Protein AF-A0A962WUR1-F1 (afdb_monomer)

Radius of gyration: 20.34 Å; Cα contacts (8 Å, |Δi|>4): 197; chains: 1; bounding box: 83×31×42 Å

Secondary structure (DSSP, 8-state):
---PPPPPPP---------HHHHHHHHHHHHHHHHHHTT-GGGEEE-TTSTTSEEE-SPPPTTHHHHS-HHHHHHHHHHHHHHHHHTTTTTS-HHHHGGGS-TT-HHHHHHHHT-HHHHHHHTT---GGGHIIIIITTS-HHHHHHHHHHHHHHHHHHHHHHHTT--SSS--

Solvent-accessible surface area (backbone atoms only — not comparable to full-atom values): 10027 Å² total; per-residue (Å²): 140,86,85,78,82,84,73,81,79,78,76,76,75,76,71,79,79,74,47,69,68,58,43,18,55,48,28,27,56,29,51,44,52,46,25,48,79,58,79,37,43,92,31,51,45,80,29,88,81,29,62,45,16,28,42,70,37,45,71,70,67,68,70,47,68,82,73,40,55,73,65,59,46,49,32,44,30,50,51,51,51,52,52,36,58,64,32,34,66,91,73,53,60,61,86,68,49,53,86,72,30,51,88,88,22,66,45,43,52,21,62,78,70,70,35,62,63,59,49,51,76,55,40,70,76,70,63,75,86,45,43,55,70,53,34,68,74,60,50,51,71,70,49,44,50,34,51,54,50,32,56,52,35,48,57,49,48,53,51,53,24,61,80,65,72,50,69,48,63,47,81,127

pLDDT: mean 89.63, std 15.08, range [40.53, 98.75]

Nearest PDB structures (foldseek):
  5mzv-assembly1_B  TM=2.271E-01  e=1.492E+00  Homo sapiens

Foldseek 3Di:
DDDDDDDDDDDDPDPPPQDLQNLLVLLLVLLCVLCVVLVNNVQWDADHQAASGIAGQAFPDLCVVVVDDPLSLLQSLVSVVLRCVLRVVQPADLVLCLVVHDPPGQSNVCNVVVNCVSVCVRGPDDDPVCCCVRHVVPPDPSSNVSSVSSVVSSVSSVVVCVVVVHDRRDDD

Mean predicted aligned error: 6.95 Å

Sequence (172 aa):
DAVTPDGPPAGIGVSNSTDLKSLRARAWTLAARLAQRNGLSDLVVPLSGQGLGFILRDVPDPALADQLDEESLSQLSLIWWQLAACSELTLAPLVSITPHLPTESVLRQALEQQDLATIFDSVWTLDPGQTGHRLWRRLGDRDWMDLLNLMDSYRRIHRLAEERQLDLWATP

Structure (mmCIF, N/CA/C/O backbone):
data_AF-A0A962WUR1-F1
#
_entry.id   AF-A0A962WUR1-F1
#
loop_
_atom_site.group_PDB
_atom_site.id
_atom_site.type_symbol
_atom_site.label_atom_id
_atom_site.label_alt_id
_atom_site.label_comp_i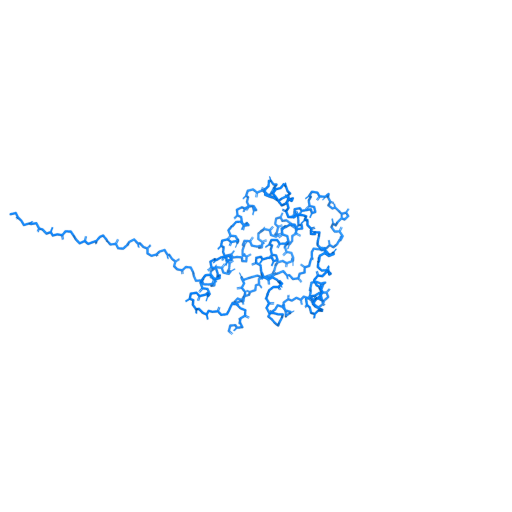d
_atom_site.label_asym_id
_atom_site.label_entity_id
_atom_site.label_seq_id
_atom_site.pdbx_PDB_ins_code
_atom_site.Cartn_x
_atom_site.Cartn_y
_atom_site.Cartn_z
_atom_site.occupancy
_atom_site.B_iso_or_equiv
_atom_site.auth_seq_id
_atom_site.auth_comp_id
_atom_site.auth_asym_id
_atom_site.auth_atom_id
_atom_site.pdbx_PDB_model_num
ATOM 1 N N . ASP A 1 1 ? 66.534 -4.191 -19.034 1.00 44.19 1 ASP A N 1
ATOM 2 C CA . ASP A 1 1 ? 65.362 -3.651 -18.322 1.00 44.19 1 ASP A CA 1
ATOM 3 C C . ASP A 1 1 ? 64.231 -3.377 -19.291 1.00 44.19 1 ASP A C 1
ATOM 5 O O . ASP A 1 1 ? 64.272 -2.405 -20.033 1.00 44.19 1 ASP A O 1
ATOM 9 N N . ALA A 1 2 ? 63.284 -4.312 -19.365 1.00 40.59 2 ALA A N 1
ATOM 10 C CA . ALA A 1 2 ? 62.094 -4.216 -20.201 1.00 40.59 2 ALA A CA 1
ATOM 11 C C . ALA A 1 2 ? 60.915 -3.785 -19.319 1.00 40.59 2 ALA A C 1
ATOM 13 O O . ALA A 1 2 ? 60.638 -4.435 -18.314 1.00 40.59 2 ALA A O 1
ATOM 14 N N . VAL A 1 3 ? 60.248 -2.691 -19.683 1.00 44.88 3 VAL A N 1
ATOM 15 C CA . VAL A 1 3 ? 59.030 -2.205 -19.023 1.00 44.88 3 VAL A CA 1
ATOM 16 C C . VAL A 1 3 ? 57.836 -2.627 -19.876 1.00 44.88 3 VAL A C 1
ATOM 18 O O . VAL A 1 3 ? 57.622 -2.1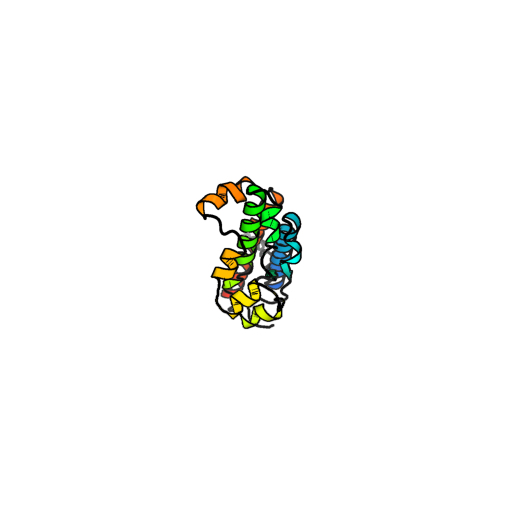00 -20.965 1.00 44.88 3 VAL A O 1
ATOM 21 N N . THR A 1 4 ? 57.083 -3.612 -19.398 1.00 48.78 4 THR A N 1
ATOM 22 C CA . THR A 1 4 ? 55.731 -3.942 -19.873 1.00 48.78 4 THR A CA 1
ATOM 23 C C . THR A 1 4 ? 54.734 -2.902 -19.351 1.00 48.78 4 THR A C 1
ATOM 25 O O . THR A 1 4 ? 54.838 -2.536 -18.181 1.00 48.78 4 THR A O 1
ATOM 28 N N . PRO A 1 5 ? 53.755 -2.436 -20.149 1.00 52.75 5 PRO A N 1
ATOM 29 C CA . PRO A 1 5 ? 52.678 -1.614 -19.625 1.00 52.75 5 PRO A CA 1
ATOM 30 C C . PRO A 1 5 ? 51.621 -2.507 -18.964 1.00 52.75 5 PRO A C 1
ATOM 32 O O . PRO A 1 5 ? 51.154 -3.478 -19.564 1.00 52.75 5 PRO A O 1
ATOM 35 N N . ASP A 1 6 ? 51.269 -2.162 -17.726 1.00 51.31 6 ASP A N 1
ATOM 36 C CA . ASP A 1 6 ? 50.155 -2.736 -16.973 1.00 51.31 6 ASP A CA 1
ATOM 37 C C . ASP A 1 6 ? 48.856 -2.668 -17.789 1.00 51.31 6 ASP A C 1
ATOM 39 O O . ASP A 1 6 ? 48.444 -1.606 -18.266 1.00 51.31 6 ASP A O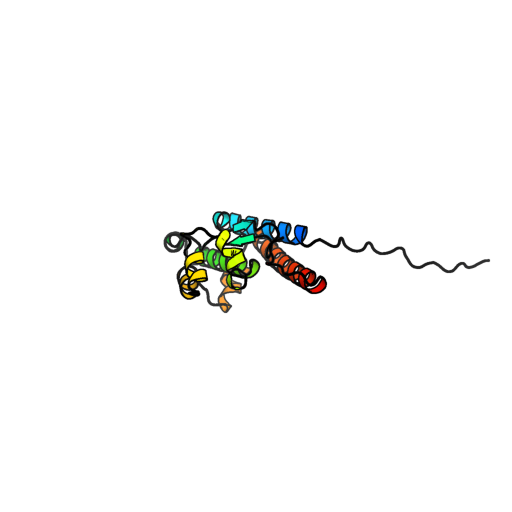 1
ATOM 43 N N . GLY A 1 7 ? 48.210 -3.823 -17.953 1.00 47.03 7 GLY A N 1
ATOM 44 C CA . GLY A 1 7 ? 46.858 -3.917 -18.495 1.00 47.03 7 GLY A CA 1
ATOM 45 C C . GLY A 1 7 ? 45.828 -3.305 -17.535 1.00 47.03 7 GLY A C 1
ATOM 46 O O . GLY A 1 7 ? 46.089 -3.184 -16.336 1.00 47.03 7 GLY A O 1
ATOM 47 N N . PRO A 1 8 ? 44.641 -2.916 -18.031 1.00 47.59 8 PRO A N 1
ATOM 48 C CA . PRO A 1 8 ? 43.615 -2.323 -17.185 1.00 47.59 8 PRO A CA 1
ATOM 49 C C . PRO A 1 8 ? 43.134 -3.341 -16.136 1.00 47.59 8 PRO A C 1
ATOM 51 O O . PRO A 1 8 ? 43.079 -4.541 -16.427 1.00 47.59 8 PRO A O 1
ATOM 54 N N . PRO A 1 9 ? 42.773 -2.889 -14.921 1.00 45.81 9 PRO A N 1
ATOM 55 C CA . PRO A 1 9 ? 42.341 -3.784 -13.861 1.00 45.81 9 PRO A CA 1
ATOM 56 C C . PRO A 1 9 ? 41.078 -4.539 -14.280 1.00 45.81 9 PRO A C 1
ATOM 58 O O . PRO A 1 9 ? 40.141 -3.969 -14.844 1.00 45.81 9 PRO A O 1
ATOM 61 N N . ALA A 1 10 ? 41.088 -5.841 -13.991 1.00 46.81 10 ALA A N 1
ATOM 62 C CA . ALA A 1 10 ? 39.974 -6.751 -14.191 1.00 46.81 10 ALA A CA 1
ATOM 63 C C . ALA A 1 10 ? 38.679 -6.151 -13.627 1.00 46.81 10 ALA A C 1
ATOM 65 O O . ALA A 1 10 ? 38.655 -5.624 -12.513 1.00 46.81 10 ALA A O 1
ATOM 66 N N . GLY A 1 11 ? 37.624 -6.230 -14.441 1.00 40.53 11 GLY A N 1
ATOM 67 C CA . GLY A 1 11 ? 36.316 -5.648 -14.189 1.00 40.53 11 GLY A CA 1
ATOM 68 C C . GLY A 1 11 ? 35.849 -5.832 -12.751 1.00 40.53 11 GLY A C 1
ATOM 69 O O . GLY A 1 11 ? 35.708 -6.947 -12.251 1.00 40.53 11 GLY A O 1
ATOM 70 N N . ILE A 1 12 ? 35.570 -4.698 -12.115 1.00 45.62 12 ILE A N 1
ATOM 71 C CA . ILE A 1 12 ? 34.720 -4.610 -10.936 1.00 45.62 12 ILE A CA 1
ATOM 72 C C . ILE A 1 12 ? 33.431 -5.348 -11.298 1.00 45.62 12 ILE A C 1
ATOM 74 O O . ILE A 1 12 ? 32.768 -4.984 -12.271 1.00 45.62 12 ILE A O 1
ATOM 78 N N . GLY A 1 13 ? 33.139 -6.424 -10.565 1.00 40.66 13 GLY A N 1
ATOM 79 C CA . GLY A 1 13 ? 31.988 -7.282 -10.802 1.00 40.66 13 GLY A CA 1
ATOM 80 C C . GLY A 1 13 ? 30.736 -6.444 -11.021 1.00 40.66 13 GLY A C 1
ATOM 81 O O . GLY A 1 13 ? 30.328 -5.686 -10.140 1.00 40.66 13 GLY A O 1
ATOM 82 N N . VAL A 1 14 ? 30.168 -6.569 -12.221 1.00 46.00 14 VAL A N 1
ATOM 83 C CA . VAL A 1 14 ? 28.868 -6.010 -12.578 1.00 46.00 14 VAL A CA 1
ATOM 84 C C . VAL A 1 14 ? 27.899 -6.463 -11.494 1.00 46.00 14 VAL A C 1
ATOM 86 O O . VAL A 1 14 ? 27.682 -7.660 -11.305 1.00 46.00 14 VAL A O 1
ATOM 89 N N . SER A 1 15 ? 27.400 -5.503 -10.721 1.00 45.84 15 SER A N 1
ATOM 90 C CA . SER A 1 15 ? 26.4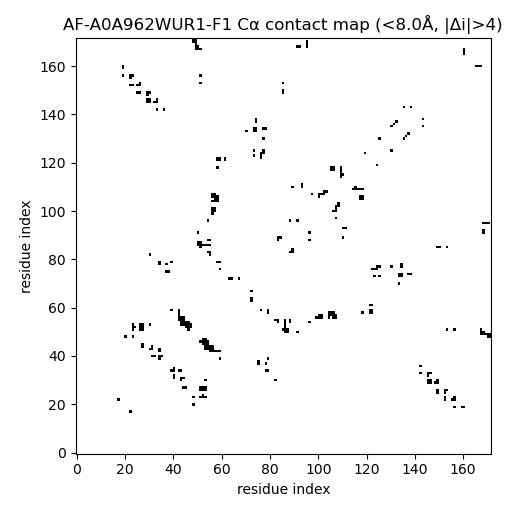24 -5.735 -9.668 1.00 45.84 15 SER A CA 1
ATOM 91 C C . SER A 1 15 ? 25.282 -6.571 -10.238 1.00 45.84 15 SER A C 1
ATOM 93 O O . SER A 1 15 ? 24.716 -6.213 -11.269 1.00 45.84 15 SER A O 1
ATOM 95 N N . ASN A 1 16 ? 24.993 -7.709 -9.595 1.00 45.94 16 ASN A N 1
ATOM 96 C CA . ASN A 1 16 ? 23.934 -8.645 -9.972 1.00 45.94 16 ASN A CA 1
ATOM 97 C C . ASN A 1 16 ? 22.725 -7.890 -10.536 1.00 45.94 16 ASN A C 1
ATOM 99 O O . ASN A 1 16 ? 22.024 -7.210 -9.778 1.00 45.94 16 ASN A O 1
ATOM 103 N N . SER A 1 17 ? 22.491 -7.992 -11.850 1.00 56.03 17 SER A N 1
ATOM 104 C CA . SER A 1 17 ? 21.313 -7.416 -12.491 1.00 56.03 17 SER A CA 1
ATOM 105 C C . SER A 1 17 ? 20.099 -8.129 -11.904 1.00 56.03 17 SER A C 1
ATOM 107 O O . SER A 1 17 ? 19.726 -9.214 -12.346 1.00 56.03 17 SER A O 1
ATOM 109 N N . THR A 1 18 ? 19.546 -7.581 -10.825 1.00 73.69 18 THR A N 1
ATOM 110 C CA . THR A 1 18 ? 18.405 -8.183 -10.144 1.00 73.69 18 THR A CA 1
ATOM 111 C C . THR A 1 18 ? 17.254 -8.152 -11.134 1.00 73.69 18 THR A C 1
ATOM 113 O O . THR A 1 18 ? 16.857 -7.079 -11.587 1.00 73.69 18 THR A O 1
ATOM 116 N N . ASP A 1 19 ? 16.776 -9.325 -11.536 1.00 89.69 19 ASP A N 1
ATOM 117 C CA . ASP A 1 19 ? 15.695 -9.415 -12.504 1.00 89.69 19 ASP A CA 1
ATOM 118 C C . ASP A 1 19 ? 14.369 -8.904 -11.913 1.00 89.69 19 ASP A C 1
ATOM 120 O O . ASP A 1 19 ? 14.184 -8.776 -10.697 1.00 89.69 19 ASP A O 1
ATOM 124 N N . LEU A 1 20 ? 13.425 -8.594 -12.801 1.00 93.94 20 LEU A N 1
ATOM 125 C CA . LEU A 1 20 ? 12.114 -8.068 -12.428 1.00 93.94 20 LEU A CA 1
ATOM 126 C C . LEU A 1 20 ? 11.359 -9.015 -11.479 1.00 93.94 20 LEU A C 1
ATOM 128 O O . LEU A 1 20 ? 10.671 -8.566 -10.564 1.00 93.94 20 LEU A O 1
ATOM 132 N N . LYS A 1 21 ? 11.525 -10.331 -11.655 1.00 93.62 21 LYS A N 1
ATOM 133 C CA . LYS A 1 21 ? 10.918 -11.359 -10.800 1.00 93.62 21 LYS A CA 1
ATOM 134 C C . LYS A 1 21 ? 11.411 -11.243 -9.355 1.00 93.62 21 LYS A C 1
ATOM 136 O O . LYS A 1 21 ? 10.606 -11.264 -8.428 1.00 93.62 21 LYS A O 1
ATOM 141 N N . SER A 1 22 ? 12.716 -11.085 -9.168 1.00 95.25 22 SER A N 1
ATOM 142 C CA . SER A 1 22 ? 13.361 -10.951 -7.862 1.00 95.25 22 SER A CA 1
ATOM 143 C C . SER A 1 22 ? 12.967 -9.646 -7.174 1.00 95.25 22 SER A C 1
ATOM 145 O O . SER A 1 22 ? 12.707 -9.642 -5.971 1.00 95.25 22 SER A O 1
ATOM 147 N N . LEU A 1 23 ? 12.856 -8.548 -7.931 1.00 96.44 23 LEU A N 1
ATOM 148 C CA . LEU A 1 23 ? 12.366 -7.273 -7.401 1.00 96.44 23 LEU A CA 1
ATOM 149 C C . LEU A 1 23 ? 10.908 -7.368 -6.927 1.00 96.44 23 LEU A C 1
ATOM 151 O O . LEU A 1 23 ? 10.608 -6.926 -5.820 1.00 96.44 23 LEU A O 1
ATOM 155 N N . ARG A 1 24 ? 10.025 -8.003 -7.707 1.00 97.19 24 ARG A N 1
ATOM 156 C CA . ARG A 1 24 ? 8.620 -8.242 -7.326 1.00 97.19 24 ARG A CA 1
ATOM 157 C C . ARG A 1 24 ? 8.496 -9.127 -6.085 1.00 97.19 24 ARG A C 1
ATOM 159 O O . ARG A 1 24 ? 7.763 -8.797 -5.159 1.00 97.19 24 ARG A O 1
ATOM 166 N N . ALA A 1 25 ? 9.264 -10.217 -6.018 1.00 96.88 25 ALA A N 1
ATOM 167 C CA . ALA A 1 25 ? 9.290 -11.093 -4.844 1.00 96.88 25 ALA A CA 1
ATOM 168 C C . ALA A 1 25 ? 9.787 -10.360 -3.583 1.00 96.88 25 ALA A C 1
ATOM 170 O O . ALA A 1 25 ? 9.253 -10.552 -2.486 1.00 96.88 25 ALA A O 1
ATOM 171 N N . ARG A 1 26 ? 10.791 -9.486 -3.735 1.00 97.50 26 ARG A N 1
ATOM 172 C CA . ARG A 1 26 ? 11.273 -8.614 -2.657 1.00 97.50 26 ARG A CA 1
ATOM 173 C C . ARG A 1 26 ? 10.191 -7.629 -2.210 1.00 97.50 26 ARG A C 1
ATOM 175 O O . ARG A 1 26 ? 9.964 -7.525 -1.008 1.00 97.50 26 ARG A O 1
ATOM 182 N N . ALA A 1 27 ? 9.524 -6.946 -3.142 1.00 98.25 27 ALA A N 1
ATOM 183 C CA . ALA A 1 27 ? 8.446 -6.004 -2.840 1.00 98.25 27 ALA A CA 1
ATOM 184 C C . ALA A 1 27 ? 7.300 -6.684 -2.075 1.00 98.25 27 ALA A C 1
ATOM 186 O O . ALA A 1 27 ? 6.935 -6.215 -1.000 1.00 98.25 27 ALA A O 1
ATOM 187 N N . TRP A 1 28 ? 6.842 -7.853 -2.538 1.00 98.06 28 TRP A N 1
ATOM 188 C CA . TRP A 1 28 ? 5.891 -8.699 -1.807 1.00 98.06 28 TRP A CA 1
ATOM 189 C C . TRP A 1 28 ? 6.353 -8.992 -0.374 1.00 98.06 28 TRP A C 1
ATOM 191 O O . TRP A 1 28 ? 5.617 -8.772 0.582 1.00 98.06 28 TRP A O 1
ATOM 201 N N . THR A 1 29 ? 7.596 -9.446 -0.205 1.00 98.38 29 THR A N 1
ATOM 202 C CA . THR A 1 29 ? 8.134 -9.834 1.110 1.00 98.38 29 THR A CA 1
ATOM 203 C C . THR A 1 29 ? 8.226 -8.646 2.074 1.00 98.38 29 THR A C 1
ATOM 205 O O . THR A 1 29 ? 8.060 -8.797 3.285 1.00 98.38 29 THR A O 1
ATOM 208 N N . LEU A 1 30 ? 8.531 -7.453 1.562 1.00 98.69 30 LEU A N 1
ATOM 209 C CA . LEU A 1 30 ? 8.555 -6.211 2.337 1.00 98.69 30 LEU A CA 1
ATOM 210 C C . LEU A 1 30 ? 7.140 -5.791 2.742 1.00 98.69 30 LEU A C 1
ATOM 212 O O . LEU A 1 30 ? 6.898 -5.563 3.925 1.00 98.69 30 LEU A O 1
ATOM 216 N N . ALA A 1 31 ? 6.213 -5.767 1.783 1.00 98.69 31 ALA A N 1
ATOM 217 C CA . ALA A 1 31 ? 4.817 -5.415 2.005 1.00 98.69 31 ALA A CA 1
ATOM 218 C C . ALA A 1 31 ? 4.136 -6.365 3.003 1.00 98.69 31 ALA A C 1
ATOM 220 O O . ALA A 1 31 ? 3.529 -5.902 3.963 1.00 98.69 31 ALA A O 1
ATOM 221 N N . ALA A 1 32 ? 4.311 -7.680 2.847 1.00 98.50 32 ALA A N 1
ATOM 222 C CA . ALA A 1 32 ? 3.732 -8.685 3.736 1.00 98.50 32 ALA A CA 1
ATOM 223 C C . ALA A 1 32 ? 4.250 -8.562 5.178 1.00 98.50 32 ALA A C 1
ATOM 225 O O . ALA A 1 32 ? 3.468 -8.645 6.122 1.00 98.50 32 ALA A O 1
ATOM 226 N N . ARG A 1 33 ? 5.556 -8.314 5.371 1.00 98.56 33 ARG A N 1
ATOM 227 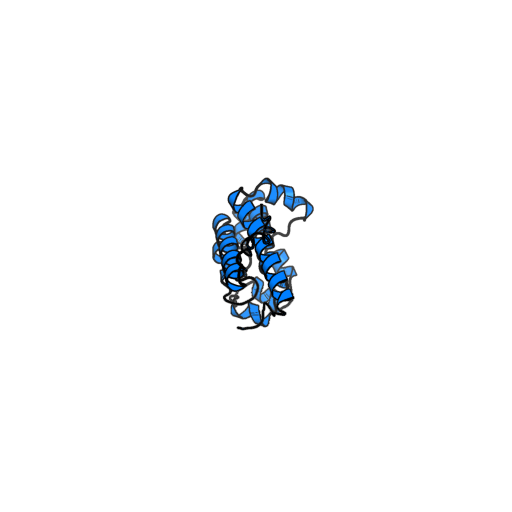C CA . ARG A 1 33 ? 6.132 -8.110 6.713 1.00 98.56 33 ARG A CA 1
ATOM 228 C C . ARG A 1 33 ? 5.650 -6.812 7.356 1.00 98.56 33 ARG A C 1
ATOM 230 O O . ARG A 1 33 ? 5.343 -6.820 8.547 1.00 98.56 33 ARG A O 1
ATOM 237 N N . LEU A 1 34 ? 5.579 -5.725 6.585 1.00 98.31 34 LEU A N 1
ATOM 238 C CA . LEU A 1 34 ? 5.058 -4.442 7.057 1.00 98.31 34 LEU A CA 1
ATOM 239 C C . LEU A 1 34 ? 3.585 -4.576 7.464 1.00 98.31 34 LEU A C 1
ATOM 241 O O . LEU A 1 34 ? 3.213 -4.187 8.567 1.00 98.31 34 LEU A O 1
ATOM 245 N N . ALA A 1 35 ? 2.772 -5.204 6.616 1.00 98.19 35 ALA A N 1
ATOM 246 C CA . ALA A 1 35 ? 1.363 -5.450 6.882 1.00 98.19 35 ALA A CA 1
ATOM 247 C C . ALA A 1 35 ? 1.159 -6.341 8.112 1.00 98.19 35 ALA A C 1
ATOM 249 O O . ALA A 1 35 ? 0.374 -5.998 8.990 1.00 98.19 35 ALA A O 1
ATOM 250 N N . GLN A 1 36 ? 1.921 -7.430 8.236 1.00 97.88 36 GLN A N 1
ATOM 251 C CA . GLN A 1 36 ? 1.828 -8.338 9.378 1.00 97.88 36 GLN A CA 1
ATOM 252 C C . GLN A 1 36 ? 2.092 -7.651 10.711 1.00 97.88 36 GLN A C 1
ATOM 254 O O . GLN A 1 36 ? 1.337 -7.840 11.662 1.00 97.88 36 GLN A O 1
ATOM 259 N N . ARG A 1 37 ? 3.145 -6.836 10.793 1.00 97.06 37 ARG A N 1
ATOM 260 C CA . ARG A 1 37 ? 3.494 -6.140 12.039 1.00 97.06 37 ARG A CA 1
ATOM 261 C C . ARG A 1 37 ? 2.511 -5.024 12.400 1.00 97.06 37 ARG A C 1
ATOM 263 O O . ARG A 1 37 ? 2.521 -4.581 13.541 1.00 97.06 37 ARG A O 1
ATOM 270 N N . ASN A 1 38 ? 1.654 -4.619 11.462 1.00 95.69 38 ASN A N 1
ATOM 271 C CA . ASN A 1 38 ? 0.691 -3.531 11.627 1.00 95.69 38 ASN A CA 1
ATOM 272 C C . ASN A 1 38 ? -0.774 -3.996 11.517 1.00 95.69 38 ASN A C 1
ATOM 274 O O . ASN A 1 38 ? -1.660 -3.171 11.331 1.00 95.69 38 ASN A O 1
ATOM 278 N N . GLY A 1 39 ? -1.041 -5.305 11.633 1.00 95.06 39 GLY A N 1
ATOM 279 C CA . GLY A 1 39 ? -2.408 -5.847 11.670 1.00 95.06 39 GLY A CA 1
ATOM 280 C C . GLY A 1 39 ? -3.142 -5.867 10.323 1.00 95.06 39 GLY A C 1
ATOM 281 O O . GLY A 1 39 ? -4.355 -6.014 10.294 1.00 95.06 39 GLY A O 1
ATOM 282 N N . LEU A 1 40 ? -2.421 -5.739 9.207 1.00 97.25 40 LEU A N 1
ATOM 283 C CA . LEU A 1 40 ? -2.968 -5.678 7.844 1.00 97.25 40 LEU A CA 1
ATOM 284 C C . LEU A 1 40 ? -2.644 -6.931 7.012 1.00 97.25 40 LEU A C 1
ATOM 286 O O . LEU A 1 40 ? -2.785 -6.906 5.790 1.00 97.25 40 LEU A O 1
ATOM 290 N N . SER A 1 41 ? -2.165 -8.013 7.641 1.00 96.12 41 SER A N 1
ATOM 291 C CA . SER A 1 41 ? -1.723 -9.242 6.955 1.00 96.12 41 SER A CA 1
ATOM 292 C C . SER A 1 41 ? -2.721 -9.751 5.926 1.00 96.12 41 SER A C 1
ATOM 294 O O . SER A 1 41 ? -2.328 -10.071 4.808 1.00 96.12 41 SER A O 1
ATOM 296 N N . ASP A 1 42 ? -3.997 -9.800 6.299 1.00 94.62 42 ASP A N 1
ATOM 297 C CA . ASP A 1 42 ? -5.034 -10.380 5.452 1.00 94.62 42 ASP A CA 1
ATOM 298 C C . ASP A 1 42 ? -5.319 -9.528 4.216 1.00 94.62 42 ASP A C 1
ATOM 300 O O . ASP A 1 42 ? -5.849 -10.047 3.237 1.00 94.62 42 ASP A O 1
ATOM 304 N N . LEU A 1 43 ? -4.930 -8.248 4.227 1.00 97.31 43 LEU A N 1
ATOM 305 C CA . LEU A 1 43 ? -5.170 -7.325 3.126 1.00 97.31 43 LEU A CA 1
ATOM 306 C C . LEU A 1 43 ? -4.121 -7.423 2.018 1.00 97.31 43 LEU A C 1
ATOM 308 O O . LEU A 1 43 ? -4.420 -7.075 0.882 1.00 97.31 43 LEU A O 1
ATOM 312 N N . VAL A 1 44 ? -2.905 -7.881 2.315 1.00 97.69 44 VAL A N 1
ATOM 313 C CA . VAL A 1 44 ? -1.797 -7.909 1.350 1.00 97.69 44 VAL A CA 1
ATOM 314 C C . VAL A 1 44 ? -1.671 -9.306 0.757 1.00 97.69 44 VAL A C 1
ATOM 316 O O . VAL A 1 44 ? -1.343 -10.259 1.459 1.00 97.69 44 VAL A O 1
ATOM 319 N N . VAL A 1 45 ? -1.890 -9.431 -0.555 1.00 96.19 45 VAL A N 1
ATOM 320 C CA . VAL A 1 45 ? -1.818 -10.716 -1.273 1.00 96.19 45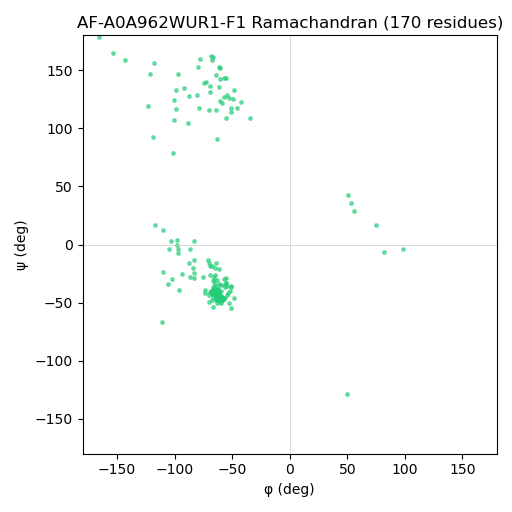 VAL A CA 1
ATOM 321 C C . VAL A 1 45 ? -0.771 -10.683 -2.392 1.00 96.19 45 VAL A C 1
ATOM 323 O O . VAL A 1 45 ? -0.529 -9.623 -2.982 1.00 96.19 45 VAL A O 1
ATOM 326 N N . PRO A 1 46 ? -0.096 -11.813 -2.679 1.00 96.38 46 PRO A N 1
ATOM 327 C CA . PRO A 1 46 ? 0.939 -11.846 -3.699 1.00 96.38 46 PRO A CA 1
ATOM 328 C C . PRO A 1 46 ? 0.305 -11.766 -5.085 1.00 96.38 46 PRO A C 1
ATOM 330 O O . PRO A 1 46 ? -0.683 -12.442 -5.363 1.00 96.38 46 PRO A O 1
ATOM 333 N N . LEU A 1 47 ? 0.926 -11.003 -5.981 1.00 93.44 47 LEU A N 1
ATOM 334 C CA . LEU A 1 47 ? 0.493 -10.864 -7.366 1.00 93.44 47 LEU A CA 1
ATOM 335 C C . LEU A 1 47 ? 1.606 -11.358 -8.293 1.00 93.44 47 LEU A C 1
ATOM 337 O O . LEU A 1 47 ? 2.555 -10.648 -8.625 1.00 93.44 47 LEU A O 1
ATOM 341 N N . SER A 1 48 ? 1.533 -12.636 -8.660 1.00 83.19 48 SER A N 1
ATOM 342 C CA . SER A 1 48 ? 2.619 -13.299 -9.386 1.00 83.19 48 SER A CA 1
ATOM 343 C C . SER A 1 48 ? 2.730 -12.786 -10.820 1.00 83.19 48 SER A C 1
ATOM 345 O O . SER A 1 48 ? 1.844 -13.000 -11.637 1.00 83.19 48 SER A O 1
ATOM 347 N N . GLY A 1 49 ? 3.857 -12.148 -11.140 1.00 84.75 49 GLY A N 1
ATOM 348 C CA . GLY A 1 49 ? 4.199 -11.750 -12.510 1.00 84.75 49 GLY A CA 1
ATOM 349 C C . GLY A 1 49 ? 3.564 -10.449 -13.006 1.00 84.75 49 GLY A C 1
ATOM 350 O O . GLY A 1 49 ? 3.980 -9.977 -14.060 1.00 84.75 49 GLY A O 1
ATOM 351 N N . GLN A 1 50 ? 2.660 -9.835 -12.240 1.00 91.88 50 GLN A N 1
ATOM 352 C CA . GLN A 1 50 ? 1.995 -8.574 -12.589 1.00 91.88 50 GLN A CA 1
ATOM 353 C C . GLN A 1 50 ? 2.316 -7.462 -11.586 1.00 91.88 50 GLN A C 1
ATOM 355 O O . GLN A 1 50 ? 2.693 -7.715 -10.435 1.00 91.88 50 GLN A O 1
ATOM 360 N N . GLY A 1 51 ? 2.188 -6.223 -12.055 1.00 94.81 51 GLY A N 1
ATOM 361 C CA . GLY A 1 51 ? 2.420 -5.007 -11.294 1.00 94.81 51 GLY A CA 1
ATOM 362 C C . GLY A 1 51 ? 3.756 -5.038 -10.561 1.00 94.81 51 GLY A C 1
ATOM 363 O O . GLY A 1 51 ? 4.810 -5.357 -11.133 1.00 94.81 51 GLY A O 1
ATOM 364 N N . LEU A 1 52 ? 3.679 -4.754 -9.263 1.00 96.62 52 LEU A N 1
ATOM 365 C CA . LEU A 1 52 ? 4.813 -4.639 -8.351 1.00 96.62 52 LEU A CA 1
ATOM 366 C C . LEU A 1 52 ? 5.051 -5.924 -7.537 1.00 96.62 52 LEU A C 1
ATOM 368 O O . LEU A 1 52 ? 5.964 -5.973 -6.716 1.00 96.62 52 LEU A O 1
ATOM 372 N N . GLY A 1 53 ? 4.284 -6.990 -7.795 1.00 96.38 53 GLY A N 1
ATOM 373 C CA . GLY A 1 53 ? 4.412 -8.287 -7.120 1.00 96.38 53 GLY A CA 1
ATOM 374 C C . GLY A 1 53 ? 3.427 -8.526 -5.974 1.00 96.38 53 GLY A C 1
ATOM 375 O O . GLY A 1 53 ? 3.413 -9.621 -5.412 1.00 96.38 53 GLY A O 1
ATOM 376 N N . PHE A 1 54 ? 2.604 -7.537 -5.625 1.00 97.94 54 PHE A N 1
ATOM 377 C CA . PHE A 1 54 ? 1.550 -7.646 -4.616 1.00 97.94 54 PHE A CA 1
ATOM 378 C C . PHE A 1 54 ? 0.416 -6.656 -4.894 1.00 97.94 54 PHE A C 1
ATOM 380 O O . PHE A 1 54 ? 0.600 -5.709 -5.658 1.00 97.94 54 PHE A O 1
ATOM 387 N N . ILE A 1 55 ? -0.729 -6.869 -4.250 1.00 97.31 55 ILE A N 1
ATOM 388 C CA . ILE A 1 55 ? -1.875 -5.955 -4.270 1.00 97.31 55 ILE A CA 1
ATOM 389 C C . ILE A 1 55 ? -2.558 -5.943 -2.897 1.00 97.31 55 ILE A C 1
ATOM 391 O O . ILE A 1 55 ? -2.391 -6.878 -2.104 1.00 97.31 55 ILE A O 1
ATOM 395 N N . LEU A 1 56 ? -3.311 -4.880 -2.611 1.00 97.62 56 LEU A N 1
ATOM 396 C CA . LEU A 1 56 ? -4.251 -4.848 -1.493 1.00 97.62 56 LEU A CA 1
ATOM 397 C C . LEU A 1 56 ? -5.604 -5.395 -1.945 1.00 97.62 56 LEU A C 1
ATOM 399 O O . LEU A 1 56 ? -6.148 -4.936 -2.945 1.00 97.62 56 LEU A O 1
ATOM 403 N N . ARG A 1 57 ? -6.147 -6.368 -1.211 1.00 96.31 57 ARG A N 1
ATOM 404 C CA . ARG A 1 57 ? -7.432 -6.997 -1.543 1.00 96.31 57 ARG A CA 1
ATOM 405 C C . ARG A 1 57 ? -8.648 -6.230 -1.021 1.00 96.31 57 ARG A C 1
ATOM 407 O O . ARG A 1 57 ? -9.743 -6.505 -1.495 1.00 96.31 57 ARG A O 1
ATOM 414 N N . ASP A 1 58 ? -8.466 -5.360 -0.022 1.00 97.19 58 ASP A N 1
ATOM 415 C CA . ASP A 1 58 ? -9.528 -4.519 0.542 1.00 97.19 58 ASP A CA 1
ATOM 416 C C . ASP A 1 58 ? -8.990 -3.369 1.421 1.00 97.19 58 ASP A C 1
ATOM 418 O O . ASP A 1 58 ? -7.777 -3.236 1.634 1.00 97.19 58 ASP A O 1
ATOM 422 N N . VAL A 1 59 ? -9.909 -2.555 1.944 1.00 96.56 59 VAL A N 1
ATOM 423 C CA . VAL A 1 59 ? -9.683 -1.570 3.018 1.00 96.56 59 VAL A CA 1
ATOM 424 C C . VAL A 1 59 ? -9.616 -2.241 4.408 1.00 96.56 59 VAL A C 1
ATOM 426 O O . VAL A 1 59 ? -10.085 -3.371 4.556 1.00 96.56 59 VAL A O 1
ATOM 429 N N . PRO A 1 60 ? -9.023 -1.604 5.441 1.00 96.38 60 PRO A N 1
ATOM 430 C CA . PRO A 1 60 ? -9.083 -2.108 6.815 1.00 96.38 60 PRO A CA 1
ATOM 431 C C . PRO A 1 60 ? -10.520 -2.188 7.344 1.00 96.38 60 PRO A C 1
ATOM 433 O O . PRO A 1 60 ? -11.379 -1.419 6.920 1.00 96.38 60 PRO A O 1
ATOM 436 N N . ASP A 1 61 ? -10.764 -3.097 8.294 1.00 92.88 61 ASP A N 1
ATOM 437 C CA . ASP A 1 61 ? -12.078 -3.259 8.927 1.00 92.88 61 ASP A CA 1
ATOM 438 C C . ASP A 1 61 ? -12.519 -1.940 9.598 1.00 92.88 61 ASP A C 1
ATOM 440 O O . ASP A 1 61 ? -11.814 -1.456 10.493 1.00 92.88 61 ASP A O 1
ATOM 444 N N . PRO A 1 62 ? -13.675 -1.360 9.213 1.00 89.38 62 PRO A N 1
ATOM 445 C CA . PRO A 1 62 ? -14.193 -0.134 9.816 1.00 89.38 62 PRO A CA 1
ATOM 446 C C . PRO A 1 62 ? -14.350 -0.216 11.340 1.00 89.38 62 PRO A C 1
ATOM 448 O O . PRO A 1 62 ? -14.199 0.794 12.026 1.00 89.38 62 PRO A O 1
ATOM 451 N N . ALA A 1 63 ? -14.586 -1.412 11.894 1.00 90.94 63 ALA A N 1
ATOM 452 C CA . ALA A 1 63 ? -14.707 -1.614 13.336 1.00 90.94 63 ALA A CA 1
ATOM 453 C C . ALA A 1 63 ? -13.404 -1.316 14.105 1.00 90.94 63 ALA A C 1
ATOM 455 O O . ALA A 1 63 ? -13.441 -1.148 15.325 1.00 90.94 63 ALA A O 1
ATOM 456 N N . LEU A 1 64 ? -12.253 -1.229 13.424 1.00 90.62 64 LEU A N 1
ATOM 457 C CA . LEU A 1 64 ? -10.982 -0.833 14.039 1.00 90.62 64 LEU A CA 1
ATOM 458 C C . LEU A 1 64 ? -11.003 0.612 14.546 1.00 90.62 64 LEU A C 1
ATOM 460 O O . LEU A 1 64 ? -10.279 0.916 15.494 1.00 90.62 64 LEU A O 1
ATOM 464 N N . ALA A 1 65 ? -11.831 1.486 13.964 1.00 89.00 65 ALA A N 1
ATOM 465 C CA . ALA A 1 65 ? -11.940 2.879 14.392 1.00 89.00 65 ALA A CA 1
ATOM 466 C C . ALA A 1 65 ? -12.455 3.018 15.836 1.00 89.00 65 ALA A C 1
ATOM 468 O O . ALA A 1 65 ? -12.042 3.932 16.543 1.00 89.00 65 ALA A O 1
ATOM 469 N N . ASP A 1 66 ? -13.294 2.080 16.287 1.00 91.50 66 ASP A N 1
ATOM 470 C CA . ASP A 1 66 ? -13.833 2.054 17.652 1.00 91.50 66 ASP A CA 1
ATOM 471 C C . ASP A 1 66 ? -12.918 1.316 18.648 1.00 91.50 66 ASP A C 1
ATOM 473 O O . ASP A 1 66 ? -13.096 1.419 19.863 1.00 91.50 66 ASP A O 1
ATOM 477 N N . GLN A 1 67 ? -11.955 0.534 18.149 1.00 93.25 67 GLN A N 1
ATOM 478 C CA . GLN A 1 67 ? -11.102 -0.346 18.959 1.00 93.25 67 GLN A CA 1
ATOM 479 C C . GLN A 1 67 ? -9.705 0.224 19.201 1.00 93.25 67 GLN A C 1
ATOM 481 O O . GLN A 1 67 ? -9.072 -0.093 20.210 1.00 93.25 67 GLN A O 1
ATOM 486 N N . LEU A 1 68 ? -9.204 1.019 18.258 1.00 94.81 68 LEU A N 1
ATOM 487 C CA . LEU A 1 68 ? -7.877 1.611 18.311 1.00 94.81 68 LEU A CA 1
ATOM 488 C C . LEU A 1 68 ? -7.950 3.036 18.847 1.00 94.81 68 LEU A C 1
ATOM 490 O O . LEU A 1 68 ? -8.890 3.779 18.574 1.00 94.81 68 LEU A O 1
ATOM 494 N N . ASP A 1 69 ? -6.911 3.442 19.572 1.00 95.56 69 ASP A N 1
ATOM 495 C CA . ASP A 1 69 ? -6.713 4.862 19.819 1.00 95.56 69 ASP A CA 1
ATOM 496 C C . ASP A 1 69 ? -6.381 5.602 18.512 1.00 95.56 69 ASP A C 1
ATOM 498 O O . ASP A 1 69 ? -5.972 5.023 17.500 1.00 95.56 69 ASP A O 1
ATOM 502 N N . GLU A 1 70 ? -6.564 6.922 18.539 1.00 93.62 70 GLU A N 1
ATOM 503 C CA . GLU A 1 70 ? -6.348 7.792 17.380 1.00 93.62 70 GLU A CA 1
ATOM 504 C C . GLU A 1 70 ? -4.939 7.627 16.783 1.00 93.62 70 GLU A C 1
ATOM 506 O O . GLU A 1 70 ? -4.719 7.701 15.572 1.00 93.62 70 GLU A O 1
ATOM 511 N N . GLU A 1 71 ? -3.968 7.395 17.657 1.00 93.56 71 GLU A N 1
ATOM 512 C CA . GLU A 1 71 ? -2.567 7.233 17.322 1.00 93.56 71 GLU A CA 1
ATOM 513 C C . GLU A 1 71 ? -2.330 5.960 16.499 1.00 93.56 71 GLU A C 1
ATOM 515 O O . GLU A 1 71 ? -1.800 6.036 15.386 1.00 93.56 71 GLU A O 1
ATOM 520 N N 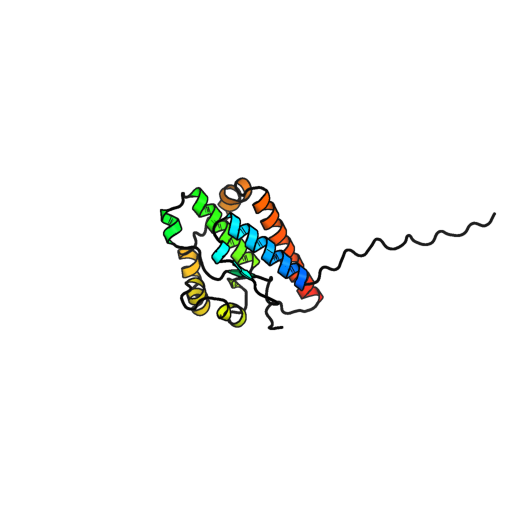. SER A 1 72 ? -2.789 4.816 16.999 1.00 94.31 72 SER A N 1
ATOM 521 C CA . SER A 1 72 ? -2.675 3.513 16.344 1.00 94.31 72 SER A CA 1
ATOM 522 C C . SER A 1 72 ? -3.476 3.474 15.046 1.00 94.31 72 SER A C 1
ATOM 524 O O . SER A 1 72 ? -2.963 3.016 14.022 1.00 94.31 72 SER A O 1
ATOM 526 N N . LEU A 1 73 ? -4.696 4.026 15.051 1.00 95.62 73 LEU A N 1
ATOM 527 C CA . LEU A 1 73 ? -5.536 4.124 13.858 1.00 95.62 73 LEU A CA 1
ATOM 528 C C . LEU A 1 73 ? -4.866 4.967 12.766 1.00 95.62 73 LEU A C 1
ATOM 530 O O . LEU A 1 73 ? -4.892 4.602 11.588 1.00 95.62 73 LEU A O 1
ATOM 534 N N . SER A 1 74 ? -4.219 6.074 13.144 1.00 95.38 74 SER A N 1
ATOM 535 C CA . SER A 1 74 ? -3.532 6.935 12.183 1.00 95.38 74 SER A CA 1
ATOM 536 C C . SER A 1 74 ? -2.294 6.286 11.564 1.00 95.38 74 SER A C 1
ATOM 538 O O . SER A 1 74 ? -2.087 6.405 10.355 1.00 95.38 74 SER A O 1
ATOM 540 N N . GLN A 1 75 ? -1.493 5.558 12.353 1.00 95.44 75 GLN A N 1
ATOM 541 C CA . GLN A 1 75 ? -0.355 4.805 11.825 1.00 95.44 75 GLN A CA 1
ATOM 542 C C . GLN A 1 75 ? -0.833 3.694 10.883 1.00 95.44 75 GLN A C 1
ATOM 544 O O . GLN A 1 75 ? -0.303 3.572 9.779 1.00 95.44 75 GLN A O 1
ATOM 549 N N . LEU A 1 76 ? -1.853 2.927 11.284 1.00 96.31 76 LEU A N 1
ATOM 550 C CA . LEU A 1 76 ? -2.442 1.864 10.468 1.00 96.31 76 LEU A CA 1
ATOM 551 C C . LEU A 1 76 ? -2.958 2.408 9.130 1.00 96.31 76 LEU A C 1
ATOM 553 O O . LEU A 1 76 ? -2.621 1.866 8.076 1.00 96.31 76 LEU A O 1
ATOM 557 N N . SER A 1 77 ? -3.700 3.517 9.162 1.00 96.88 77 SER A N 1
ATOM 558 C CA . SER A 1 77 ? -4.248 4.156 7.959 1.00 96.88 77 SER A CA 1
ATOM 559 C C . SER A 1 77 ? -3.141 4.653 7.029 1.00 96.88 77 SER A C 1
ATOM 561 O O . SER A 1 77 ? -3.177 4.400 5.826 1.00 96.88 77 SER A O 1
ATOM 563 N N . LEU A 1 78 ? -2.103 5.300 7.574 1.00 97.19 78 LEU A N 1
ATOM 564 C CA . LEU A 1 78 ? -0.959 5.754 6.779 1.00 97.19 78 LEU A CA 1
ATOM 565 C C . LEU A 1 78 ? -0.189 4.585 6.159 1.00 97.19 78 LEU A C 1
ATOM 567 O O . LEU A 1 78 ? 0.213 4.682 5.002 1.00 97.19 78 LEU A O 1
ATOM 571 N N . ILE A 1 79 ? -0.000 3.476 6.878 1.00 97.50 79 ILE A N 1
ATOM 572 C CA . ILE A 1 79 ? 0.658 2.281 6.330 1.00 97.50 79 ILE A CA 1
ATOM 573 C C . ILE A 1 79 ? -0.173 1.672 5.206 1.00 97.50 79 ILE A C 1
ATOM 575 O O . ILE A 1 79 ? 0.390 1.343 4.162 1.00 97.50 79 ILE A O 1
ATOM 579 N N . TRP A 1 80 ? -1.491 1.565 5.380 1.00 98.00 80 TRP A N 1
ATOM 580 C CA . TRP A 1 80 ? -2.375 1.095 4.318 1.00 98.00 80 TRP A CA 1
ATOM 581 C C . TRP A 1 80 ? -2.248 1.978 3.069 1.00 98.00 80 TRP A C 1
ATOM 583 O O . TRP A 1 80 ? -2.014 1.457 1.981 1.00 98.00 80 TRP A O 1
ATOM 593 N N . TRP A 1 81 ? -2.255 3.308 3.221 1.00 97.31 81 TRP A N 1
ATOM 594 C CA . TRP A 1 81 ? -2.050 4.237 2.102 1.00 97.31 81 TRP A CA 1
ATOM 595 C C . TRP A 1 81 ? -0.671 4.103 1.441 1.00 97.31 81 TRP A C 1
ATOM 597 O O . TRP A 1 81 ? -0.573 4.160 0.214 1.00 97.31 81 TRP A O 1
ATOM 607 N N . GLN A 1 82 ? 0.399 3.873 2.209 1.00 97.56 82 GLN A N 1
ATOM 608 C CA . GLN A 1 82 ? 1.724 3.605 1.635 1.00 97.56 82 GLN A CA 1
ATOM 609 C C . GLN A 1 82 ? 1.751 2.293 0.839 1.00 97.56 82 GLN A C 1
ATOM 611 O O . GLN A 1 82 ? 2.350 2.236 -0.236 1.00 97.56 82 GLN A O 1
ATOM 616 N N . LEU A 1 83 ? 1.087 1.244 1.331 1.00 98.44 83 LEU A N 1
ATOM 617 C CA . LEU A 1 83 ? 0.958 -0.034 0.628 1.00 98.44 83 LEU A CA 1
ATOM 618 C C . LEU A 1 83 ? 0.102 0.103 -0.642 1.00 98.44 83 LEU A C 1
ATOM 620 O O . LEU A 1 83 ? 0.465 -0.457 -1.678 1.00 98.44 83 LEU A O 1
ATOM 624 N N . ALA A 1 84 ? -0.983 0.880 -0.594 1.00 97.44 84 ALA A N 1
ATOM 625 C CA . ALA A 1 84 ? -1.837 1.176 -1.744 1.00 97.44 84 ALA A CA 1
ATOM 626 C C . ALA A 1 84 ? -1.060 1.919 -2.835 1.00 97.44 84 ALA A C 1
ATOM 628 O O . ALA A 1 84 ? -1.111 1.534 -4.002 1.00 97.44 84 ALA A O 1
ATOM 629 N N . ALA A 1 85 ? -0.262 2.918 -2.451 1.00 96.81 85 ALA A N 1
ATOM 630 C CA . ALA A 1 85 ? 0.620 3.625 -3.373 1.00 96.81 85 ALA A CA 1
ATOM 631 C C . ALA A 1 85 ? 1.688 2.692 -3.970 1.00 96.81 85 ALA A C 1
ATOM 633 O O . ALA A 1 85 ? 1.866 2.651 -5.184 1.00 96.81 85 ALA A O 1
ATOM 634 N N . CYS A 1 86 ? 2.364 1.888 -3.140 1.00 98.06 86 CYS A N 1
ATOM 635 C CA . CYS A 1 86 ? 3.425 0.980 -3.594 1.00 98.06 86 CYS A CA 1
ATOM 636 C C . CYS A 1 86 ? 2.922 -0.210 -4.428 1.00 98.06 86 CYS A C 1
ATOM 638 O O . CYS A 1 86 ? 3.737 -0.867 -5.075 1.00 98.06 86 CYS A O 1
ATOM 640 N N . SER A 1 87 ? 1.623 -0.512 -4.396 1.00 97.19 87 SER A N 1
ATOM 641 C CA . SER A 1 87 ? 0.984 -1.510 -5.267 1.00 97.19 87 SER A CA 1
ATOM 642 C C . SER A 1 87 ? 0.290 -0.891 -6.480 1.00 97.19 87 SER A C 1
ATOM 644 O O . SER A 1 87 ? -0.265 -1.632 -7.286 1.00 97.19 87 SER A O 1
ATOM 646 N N . GLU A 1 88 ? 0.334 0.441 -6.618 1.00 95.94 88 GLU A N 1
ATOM 647 C CA . GLU A 1 88 ? -0.378 1.196 -7.654 1.00 95.94 88 GLU A CA 1
ATOM 648 C C . GLU A 1 88 ? -1.879 0.883 -7.698 1.00 95.94 88 GLU A C 1
ATOM 650 O O . GLU A 1 88 ? -2.487 0.871 -8.763 1.00 95.94 88 GLU A O 1
ATOM 655 N N . LEU A 1 89 ? -2.498 0.643 -6.541 1.00 92.19 89 LEU A N 1
ATOM 656 C CA . LEU A 1 89 ? -3.876 0.156 -6.445 1.00 92.19 89 LEU A CA 1
ATOM 657 C C . LEU A 1 89 ? -4.886 0.981 -7.264 1.00 92.19 89 LEU A C 1
ATOM 659 O O . LEU A 1 89 ? -5.815 0.426 -7.842 1.00 92.19 89 LEU A O 1
ATOM 663 N N . THR A 1 90 ? -4.695 2.299 -7.328 1.00 87.69 90 THR A N 1
ATOM 664 C CA . THR A 1 90 ? -5.564 3.235 -8.057 1.00 87.69 90 THR A CA 1
ATOM 665 C C . THR A 1 90 ? -5.065 3.593 -9.461 1.00 87.69 90 THR A C 1
ATOM 667 O O . THR A 1 90 ? -5.750 4.321 -10.175 1.00 87.69 90 THR A O 1
ATOM 670 N N . LEU A 1 91 ? -3.885 3.112 -9.866 1.00 91.25 91 LEU A N 1
ATOM 671 C CA . LEU A 1 91 ? -3.291 3.359 -11.190 1.00 91.25 91 LEU A CA 1
ATOM 672 C C . LEU A 1 91 ? -3.281 2.102 -12.070 1.00 91.25 91 LEU A C 1
ATOM 674 O O . LEU A 1 91 ? -3.235 2.207 -13.296 1.00 91.25 91 LEU A O 1
ATOM 678 N N . ALA A 1 92 ? -3.316 0.921 -11.456 1.00 92.69 92 ALA A N 1
ATOM 679 C CA . ALA A 1 92 ? -3.331 -0.353 -12.146 1.00 92.69 92 ALA A CA 1
ATOM 680 C C . ALA A 1 92 ? -4.575 -0.485 -13.047 1.00 92.69 92 ALA A C 1
ATOM 682 O O . ALA A 1 92 ? -5.673 -0.075 -12.655 1.00 92.69 92 ALA A O 1
ATOM 683 N N . PRO A 1 93 ? -4.457 -1.103 -14.238 1.00 93.50 93 PRO A N 1
ATOM 684 C CA . PRO A 1 93 ? -5.614 -1.394 -15.073 1.00 93.50 93 PRO A CA 1
ATOM 685 C C . PRO A 1 93 ? -6.635 -2.246 -14.313 1.00 93.50 93 PRO A C 1
ATOM 687 O O . PRO A 1 93 ? -6.300 -3.323 -13.819 1.00 93.50 93 PRO A O 1
ATOM 690 N N . LEU A 1 94 ? -7.896 -1.800 -14.275 1.00 92.38 94 LEU A N 1
ATOM 691 C CA . LEU A 1 94 ? -8.960 -2.462 -13.510 1.00 92.38 94 LEU A CA 1
ATOM 692 C C . LEU A 1 94 ? -9.087 -3.956 -13.862 1.00 92.38 94 LEU A C 1
ATOM 694 O O . LEU A 1 94 ? -9.159 -4.808 -12.983 1.00 92.38 94 LEU A O 1
ATOM 698 N N . VAL A 1 95 ? -9.000 -4.285 -15.155 1.00 92.12 95 VAL A N 1
ATOM 699 C CA . VAL A 1 95 ? -9.041 -5.667 -15.664 1.00 92.12 95 VAL A CA 1
ATOM 700 C C . VAL A 1 95 ? -7.954 -6.572 -15.067 1.00 92.12 95 VAL A C 1
ATOM 702 O O . VAL A 1 95 ? -8.179 -7.772 -14.919 1.00 92.12 95 VAL A O 1
ATOM 705 N N . SER A 1 96 ? -6.800 -6.012 -14.698 1.00 92.19 96 SER A N 1
ATOM 706 C CA . SER A 1 96 ? -5.685 -6.761 -14.118 1.00 92.19 96 SER A CA 1
ATOM 707 C C . SER A 1 96 ? -5.849 -6.981 -12.615 1.00 92.19 96 SER A C 1
ATOM 709 O O . SER A 1 96 ? -5.354 -7.983 -12.108 1.00 92.19 96 SER A O 1
ATOM 711 N N . ILE A 1 97 ? -6.540 -6.084 -11.902 1.00 91.88 97 ILE A N 1
ATOM 712 C CA . ILE A 1 97 ? -6.684 -6.147 -10.437 1.00 91.88 97 ILE A CA 1
ATOM 713 C C . ILE A 1 97 ? -7.984 -6.813 -9.984 1.00 91.88 97 ILE A C 1
ATOM 715 O O . ILE A 1 97 ? -7.945 -7.612 -9.052 1.00 91.88 97 ILE A O 1
ATOM 719 N N . THR A 1 98 ? -9.114 -6.566 -10.657 1.00 92.50 98 THR A N 1
ATOM 720 C CA . THR A 1 98 ? -10.441 -7.070 -10.260 1.00 92.50 98 THR A CA 1
ATOM 721 C C . THR A 1 98 ? -10.490 -8.583 -10.006 1.00 92.50 98 THR A C 1
ATOM 723 O O . THR A 1 98 ? -11.116 -8.976 -9.021 1.00 92.50 98 THR A O 1
ATOM 726 N N . PRO A 1 99 ? -9.825 -9.456 -10.798 1.00 92.06 99 PRO A N 1
ATOM 727 C CA . PRO A 1 99 ? -9.828 -10.900 -10.540 1.00 92.06 99 PRO A CA 1
ATOM 728 C C . PRO A 1 99 ? -9.228 -11.309 -9.187 1.00 92.06 99 PRO A C 1
ATOM 730 O O . PRO A 1 99 ? -9.511 -12.401 -8.701 1.00 92.06 99 PRO A O 1
ATOM 733 N N . HIS A 1 100 ? -8.404 -10.448 -8.585 1.00 92.00 100 HIS A N 1
ATOM 734 C CA . HIS A 1 100 ? -7.729 -10.696 -7.308 1.00 92.00 100 HIS A CA 1
ATOM 735 C C . HIS A 1 100 ? -8.470 -10.086 -6.115 1.00 92.00 100 HIS A C 1
ATOM 737 O O . HIS A 1 100 ? -8.094 -10.337 -4.969 1.00 92.00 100 HIS A O 1
ATOM 743 N N . LEU A 1 101 ? -9.521 -9.298 -6.367 1.00 94.50 101 LEU A N 1
ATOM 744 C CA . LEU A 1 101 ? -10.309 -8.643 -5.329 1.00 94.50 101 LEU A CA 1
ATOM 745 C C . LEU A 1 101 ? -11.599 -9.436 -5.039 1.00 94.50 101 LEU A C 1
ATOM 747 O O . LEU A 1 101 ? -12.323 -9.812 -5.973 1.00 94.50 101 LEU A O 1
ATOM 751 N N . PRO A 1 102 ? -11.939 -9.681 -3.759 1.00 95.62 102 PRO A N 1
ATOM 752 C CA . PRO A 1 102 ? -13.204 -10.309 -3.383 1.00 95.62 102 PRO A CA 1
ATOM 753 C C . PRO A 1 102 ? -14.407 -9.552 -3.952 1.00 95.62 102 PRO A C 1
ATOM 755 O O . PRO A 1 102 ? -14.401 -8.329 -3.995 1.00 95.62 102 PRO A O 1
ATOM 758 N N . THR A 1 103 ? -15.463 -10.258 -4.357 1.00 93.38 103 THR A N 1
ATOM 759 C CA . THR A 1 103 ? -16.677 -9.622 -4.906 1.00 93.38 103 THR A CA 1
ATOM 760 C C . THR A 1 103 ? -17.359 -8.681 -3.906 1.00 93.38 103 THR A C 1
ATOM 762 O O . THR A 1 103 ? -17.860 -7.632 -4.292 1.00 93.38 103 THR A O 1
ATOM 765 N N . GLU A 1 104 ? -17.319 -9.028 -2.619 1.00 93.81 104 GLU A N 1
ATOM 766 C CA . GLU A 1 104 ? -17.907 -8.233 -1.529 1.00 93.81 104 GLU A CA 1
ATOM 767 C C . GLU A 1 104 ? -16.989 -7.101 -1.034 1.00 93.81 104 GLU A C 1
ATOM 769 O O . GLU A 1 104 ? -17.321 -6.421 -0.069 1.00 93.81 104 GLU A O 1
ATOM 774 N N . SER A 1 105 ? -15.815 -6.915 -1.649 1.00 95.00 105 SER A N 1
ATOM 775 C CA . SER A 1 105 ? -14.851 -5.906 -1.212 1.00 95.00 105 SER A CA 1
ATOM 776 C C . SER A 1 105 ? -15.355 -4.494 -1.491 1.00 95.00 105 SER A C 1
ATOM 778 O O . SER A 1 105 ? -15.715 -4.166 -2.626 1.00 95.00 105 SER A O 1
ATOM 780 N N . VAL A 1 106 ? -15.276 -3.636 -0.472 1.00 94.75 106 VAL A N 1
ATOM 781 C CA . VAL A 1 106 ? -15.554 -2.197 -0.598 1.00 94.75 106 VAL A CA 1
ATOM 782 C C . VAL A 1 106 ? -14.603 -1.575 -1.618 1.00 94.75 106 VAL A C 1
ATOM 784 O O . VAL A 1 106 ? -15.032 -0.844 -2.509 1.00 94.75 106 VAL A O 1
ATOM 787 N N . LEU A 1 107 ? -13.318 -1.933 -1.546 1.00 95.62 107 LEU A N 1
ATOM 788 C CA . LEU A 1 107 ? -12.307 -1.487 -2.500 1.00 95.62 107 LEU A CA 1
ATOM 789 C C . LEU A 1 107 ? -12.653 -1.881 -3.941 1.00 95.62 107 LEU A C 1
ATOM 791 O O . LEU A 1 107 ? -12.562 -1.050 -4.842 1.00 95.62 107 LEU A O 1
ATOM 795 N N . ARG A 1 108 ? -13.062 -3.133 -4.177 1.00 95.56 108 ARG A N 1
ATOM 796 C CA . ARG A 1 108 ? -13.441 -3.587 -5.521 1.00 95.56 108 ARG A CA 1
ATOM 797 C C . ARG A 1 108 ? -14.618 -2.791 -6.070 1.00 95.56 108 ARG A C 1
ATOM 799 O O . ARG A 1 108 ? -14.544 -2.316 -7.200 1.00 95.56 108 ARG A O 1
ATOM 806 N N . GLN A 1 109 ? -15.679 -2.655 -5.278 1.00 95.25 109 GLN A N 1
ATOM 807 C CA . GLN A 1 109 ? -16.886 -1.933 -5.678 1.00 95.25 109 GLN A CA 1
ATOM 808 C C . GLN A 1 109 ? -16.566 -0.470 -6.002 1.00 95.25 109 GLN A C 1
ATOM 810 O O . GLN A 1 109 ? -16.973 0.022 -7.052 1.00 95.25 109 GLN A O 1
ATOM 815 N N . ALA A 1 110 ? -15.762 0.184 -5.160 1.00 94.88 110 ALA A N 1
ATOM 816 C CA . ALA A 1 110 ? -15.285 1.544 -5.378 1.00 94.88 110 ALA A CA 1
ATOM 817 C C . ALA A 1 110 ? -14.503 1.687 -6.695 1.00 94.88 110 ALA A C 1
ATOM 819 O O . ALA A 1 110 ? -14.762 2.597 -7.480 1.00 94.88 110 ALA A O 1
ATOM 820 N N . LEU A 1 111 ? -13.578 0.767 -6.985 1.00 94.00 111 LEU A N 1
ATOM 821 C CA . LEU A 1 111 ? -12.787 0.798 -8.218 1.00 94.00 111 LEU A CA 1
ATOM 822 C C . LEU A 1 111 ? -13.637 0.537 -9.473 1.00 94.00 111 LEU A C 1
ATOM 824 O O . LEU A 1 111 ? -13.473 1.230 -10.476 1.00 94.00 111 LEU A O 1
ATOM 828 N N . GLU A 1 112 ? -14.564 -0.424 -9.422 1.00 94.31 112 GLU A N 1
ATOM 829 C CA . GLU A 1 112 ? -15.480 -0.729 -10.533 1.00 94.31 112 GLU A CA 1
ATOM 830 C C . GLU A 1 112 ? -16.433 0.436 -10.836 1.00 94.31 112 GLU A C 1
ATOM 832 O O . GLU A 1 112 ? -16.719 0.716 -12.001 1.00 94.31 112 GLU A O 1
ATOM 837 N N . GLN A 1 113 ? -16.889 1.140 -9.799 1.00 94.31 113 GLN A N 1
ATOM 838 C CA . GLN A 1 113 ? -17.789 2.290 -9.913 1.00 94.31 113 GLN A CA 1
ATOM 839 C C . GLN A 1 113 ? -17.049 3.617 -10.138 1.00 94.31 113 GLN A C 1
ATOM 841 O O . GLN A 1 113 ? -17.694 4.643 -10.340 1.00 94.31 113 GLN A O 1
ATOM 846 N N . GLN A 1 114 ? -15.709 3.600 -10.133 1.00 91.38 114 GLN A N 1
ATOM 847 C CA . GLN A 1 114 ? -14.851 4.793 -10.166 1.00 91.38 114 GLN A CA 1
ATOM 848 C C . GLN A 1 114 ? -15.147 5.780 -9.024 1.00 91.38 114 GLN A C 1
ATOM 850 O O . GLN A 1 114 ? -14.929 6.985 -9.151 1.00 91.38 114 GLN A O 1
ATOM 855 N N . ASP A 1 115 ? -15.619 5.261 -7.893 1.00 93.88 115 ASP A N 1
ATOM 856 C CA . ASP A 1 115 ? -15.945 6.023 -6.700 1.00 93.88 115 ASP A CA 1
ATOM 857 C C . ASP A 1 115 ? -14.835 5.895 -5.655 1.00 93.88 115 ASP A C 1
ATOM 859 O O . ASP A 1 115 ? -14.916 5.144 -4.683 1.00 93.88 115 ASP A O 1
ATOM 863 N N . LEU A 1 116 ? -13.760 6.656 -5.856 1.00 89.69 116 LEU A N 1
ATOM 864 C CA . LEU A 1 116 ? -12.663 6.700 -4.890 1.00 89.69 116 LEU A CA 1
ATOM 865 C C . LEU A 1 116 ? -13.075 7.354 -3.560 1.00 89.69 116 LEU A C 1
ATOM 867 O O . LEU A 1 116 ? -12.395 7.121 -2.562 1.00 89.69 116 LEU A O 1
ATOM 871 N N . ALA A 1 117 ? -14.169 8.131 -3.519 1.00 93.06 117 ALA A N 1
ATOM 872 C CA . ALA A 1 117 ? -14.656 8.741 -2.280 1.00 93.06 117 ALA A CA 1
ATOM 873 C C . ALA A 1 117 ? -14.991 7.669 -1.239 1.00 93.06 117 ALA A C 1
ATOM 875 O O . ALA A 1 117 ? -14.563 7.787 -0.096 1.00 93.06 117 ALA A O 1
ATOM 876 N N . THR A 1 118 ? -15.592 6.557 -1.668 1.00 92.94 118 THR A N 1
ATOM 877 C CA . THR A 1 118 ? -15.852 5.397 -0.806 1.00 92.94 118 THR A CA 1
ATOM 878 C C . THR A 1 118 ? -14.576 4.852 -0.138 1.00 92.94 118 THR A C 1
ATOM 880 O O . THR A 1 118 ? -14.607 4.464 1.031 1.00 92.94 118 THR A O 1
ATOM 883 N N . ILE A 1 119 ? -13.423 4.859 -0.820 1.00 92.50 119 ILE A N 1
ATOM 884 C CA . ILE A 1 119 ? -12.145 4.424 -0.222 1.00 92.50 119 ILE A CA 1
ATOM 885 C C . ILE A 1 119 ? -11.671 5.442 0.822 1.00 92.50 119 ILE A C 1
ATOM 887 O O . ILE A 1 119 ? -11.235 5.050 1.904 1.00 92.50 119 ILE A O 1
ATOM 891 N N . PHE A 1 120 ? -11.772 6.738 0.516 1.00 90.75 120 PHE A N 1
ATOM 892 C CA . PHE A 1 120 ? -11.384 7.814 1.433 1.00 90.75 120 PHE A CA 1
ATOM 893 C C . PHE A 1 120 ? -12.272 7.883 2.684 1.00 90.75 120 PHE A C 1
ATOM 895 O O . PHE A 1 120 ? -11.771 8.213 3.758 1.00 90.75 120 PHE A O 1
ATOM 902 N N . ASP A 1 121 ? -13.549 7.525 2.560 1.00 91.69 121 ASP A N 1
ATOM 903 C CA . ASP A 1 121 ? -14.485 7.423 3.682 1.00 91.69 121 ASP A CA 1
ATOM 904 C C . ASP A 1 121 ? -14.233 6.163 4.526 1.00 91.69 121 ASP A C 1
ATOM 906 O O . ASP A 1 121 ? -14.489 6.153 5.730 1.00 91.69 121 ASP A O 1
ATOM 910 N N . SER A 1 122 ? -13.689 5.108 3.911 1.00 92.56 122 SER A N 1
ATOM 911 C CA . SER A 1 122 ? -13.391 3.835 4.582 1.00 92.56 122 SER A CA 1
ATOM 912 C C . SER A 1 122 ? -12.022 3.806 5.264 1.00 92.56 122 SER A C 1
ATOM 914 O O . SER A 1 122 ? -11.830 3.076 6.234 1.00 92.56 122 SER A O 1
ATOM 916 N N . VAL A 1 123 ? -11.049 4.574 4.763 1.00 94.38 123 VAL A N 1
ATOM 917 C CA . VAL A 1 123 ? -9.690 4.637 5.316 1.00 94.38 123 VAL A CA 1
ATOM 918 C C . VAL A 1 123 ? -9.359 6.069 5.673 1.00 94.38 123 VAL A C 1
ATOM 920 O O . VAL A 1 123 ? -9.273 6.929 4.794 1.00 94.38 123 VAL A O 1
ATOM 923 N N . TRP A 1 124 ? -9.089 6.321 6.957 1.00 94.38 124 TRP A N 1
ATOM 924 C CA . TRP A 1 124 ? -8.803 7.669 7.430 1.00 94.38 124 TRP A CA 1
ATOM 925 C C . TRP A 1 124 ? -7.642 8.294 6.649 1.00 94.38 124 TRP A C 1
ATOM 927 O O . TRP A 1 124 ? -6.472 7.927 6.783 1.00 94.38 124 TRP A O 1
ATOM 937 N N . THR A 1 125 ? -7.984 9.267 5.811 1.00 90.81 125 THR A N 1
ATOM 938 C CA . THR A 1 125 ? -7.015 10.020 5.024 1.00 90.81 125 THR A CA 1
ATOM 939 C C . THR A 1 125 ? -6.542 11.203 5.848 1.00 90.81 125 THR A C 1
ATOM 941 O O . THR A 1 125 ? -7.265 12.178 6.052 1.00 90.81 125 THR A O 1
ATOM 944 N N . LEU A 1 126 ? -5.328 11.088 6.379 1.00 91.38 126 LEU A N 1
ATOM 945 C CA . LEU A 1 126 ? -4.738 12.128 7.209 1.00 91.38 126 LEU A CA 1
ATOM 946 C C . LEU A 1 126 ? -4.171 13.269 6.367 1.00 91.38 126 LEU A C 1
ATOM 948 O O . LEU A 1 126 ? -3.721 13.073 5.238 1.00 91.38 126 LEU A O 1
ATOM 952 N N . ASP A 1 127 ? -4.144 14.461 6.964 1.00 91.50 127 ASP A N 1
ATOM 953 C CA . ASP A 1 127 ? -3.459 15.612 6.384 1.00 91.50 127 ASP A CA 1
ATOM 954 C C . ASP A 1 127 ? -1.988 15.252 6.076 1.00 91.50 127 ASP A C 1
ATOM 956 O O . ASP A 1 127 ? -1.286 14.752 6.968 1.00 91.50 127 ASP A O 1
ATOM 960 N N . PRO A 1 128 ? -1.485 15.505 4.851 1.00 90.88 128 PRO A N 1
ATOM 961 C CA . PRO A 1 128 ? -0.126 15.131 4.464 1.00 90.88 128 PRO A CA 1
ATOM 962 C C . PRO A 1 128 ? 0.960 15.679 5.399 1.00 90.88 128 PRO A C 1
ATOM 964 O O . PRO A 1 128 ? 1.962 14.996 5.636 1.00 90.88 128 PRO A O 1
ATOM 967 N N . GLY A 1 129 ? 0.754 16.866 5.981 1.00 93.56 129 GLY A N 1
ATOM 968 C CA . GLY A 1 129 ? 1.660 17.487 6.947 1.00 93.56 129 GLY A CA 1
ATOM 969 C C . GLY A 1 129 ? 1.785 16.707 8.258 1.00 93.56 129 GLY A C 1
ATOM 970 O O . GLY A 1 129 ? 2.793 16.830 8.957 1.00 93.56 129 GLY A O 1
ATOM 971 N N . GLN A 1 130 ? 0.824 15.836 8.572 1.00 92.25 130 GLN A N 1
ATOM 972 C CA . GLN A 1 130 ? 0.868 14.976 9.755 1.00 92.25 130 GLN A CA 1
ATOM 973 C C . GLN A 1 130 ? 1.678 13.689 9.548 1.00 92.25 130 GLN A C 1
ATOM 975 O O . GLN A 1 130 ? 2.047 13.053 10.538 1.00 92.25 130 GLN A O 1
ATOM 980 N N . THR A 1 131 ? 2.030 13.327 8.308 1.00 93.31 131 THR A N 1
ATOM 981 C CA . THR A 1 131 ? 2.765 12.085 7.990 1.00 93.31 131 THR A CA 1
ATOM 982 C C . THR A 1 131 ? 4.065 11.960 8.785 1.00 93.31 131 THR A C 1
ATOM 984 O O . THR A 1 131 ? 4.358 10.908 9.350 1.00 93.31 131 THR A O 1
ATOM 987 N N . GLY A 1 132 ? 4.840 13.042 8.897 1.00 93.12 132 GLY A N 1
ATOM 988 C CA . GLY A 1 132 ? 6.101 13.013 9.642 1.00 93.12 132 GLY A CA 1
ATOM 989 C C . GLY A 1 132 ? 5.903 12.736 11.134 1.00 93.12 132 GLY A C 1
ATOM 990 O O . GLY A 1 132 ? 6.632 11.942 11.728 1.00 93.12 132 GLY A O 1
ATOM 991 N N . HIS A 1 133 ? 4.888 13.359 11.737 1.00 92.50 133 HIS A N 1
ATOM 992 C CA . HIS A 1 133 ? 4.592 13.213 13.160 1.00 92.50 133 HIS A CA 1
ATOM 993 C C . HIS A 1 133 ? 3.965 11.855 13.498 1.00 92.50 133 HIS A C 1
ATOM 995 O O . HIS A 1 133 ? 4.333 11.263 14.511 1.00 92.50 133 HIS A O 1
ATOM 1001 N N . ARG A 1 134 ? 3.040 11.371 12.660 1.00 92.81 134 ARG A N 1
ATOM 1002 C CA . ARG A 1 134 ? 2.225 10.177 12.931 1.00 92.81 134 ARG A CA 1
ATOM 1003 C C . ARG A 1 134 ? 2.798 8.883 12.355 1.00 92.81 134 ARG A C 1
ATOM 1005 O O . ARG A 1 134 ? 2.536 7.828 12.916 1.00 92.81 134 ARG A O 1
ATOM 1012 N N . LEU A 1 135 ? 3.610 8.955 11.297 1.00 94.88 135 LEU A N 1
ATOM 1013 C CA . LEU A 1 135 ? 4.270 7.791 10.701 1.00 94.88 135 LEU A CA 1
ATOM 1014 C C . LEU A 1 135 ? 5.783 7.822 10.926 1.00 94.88 135 LEU A C 1
ATOM 1016 O O . LEU A 1 135 ? 6.291 6.992 11.664 1.00 94.88 135 LEU A O 1
ATOM 1020 N N . TRP A 1 136 ? 6.524 8.769 10.340 1.00 94.31 136 TRP A N 1
ATOM 1021 C CA . TRP A 1 136 ? 7.998 8.681 10.303 1.00 94.31 136 TRP A CA 1
ATOM 1022 C C . TRP A 1 136 ? 8.646 8.676 11.689 1.00 94.31 136 TRP A C 1
ATOM 1024 O O . TRP A 1 136 ? 9.580 7.921 11.932 1.00 94.31 136 TRP A O 1
ATOM 1034 N N . ARG A 1 137 ? 8.143 9.506 12.608 1.00 94.00 137 ARG A N 1
ATOM 1035 C CA . ARG A 1 137 ? 8.643 9.573 13.987 1.00 94.00 137 ARG A CA 1
ATOM 1036 C C . ARG A 1 137 ? 8.309 8.322 14.809 1.00 94.00 137 ARG A C 1
ATOM 1038 O O . ARG A 1 137 ? 8.986 8.064 15.800 1.00 94.00 137 ARG A O 1
ATOM 1045 N N . ARG A 1 138 ? 7.233 7.614 14.463 1.00 92.69 138 ARG A N 1
ATOM 1046 C CA . ARG A 1 138 ? 6.618 6.578 15.307 1.00 92.69 138 ARG A CA 1
ATOM 1047 C C . ARG A 1 138 ? 6.889 5.162 14.839 1.00 92.69 138 ARG A C 1
ATOM 1049 O O . ARG A 1 1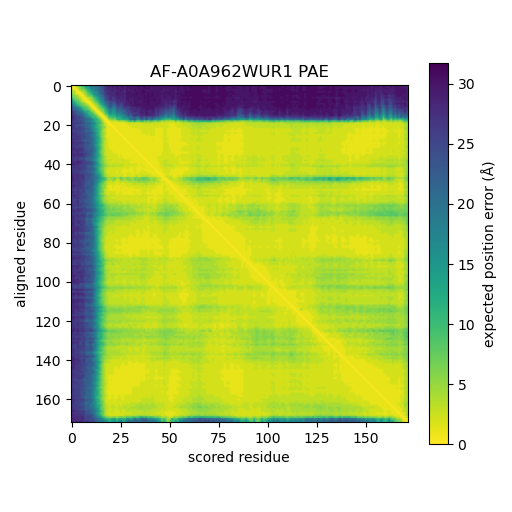38 ? 6.994 4.258 15.664 1.00 92.69 138 ARG A O 1
ATOM 1056 N N . LEU A 1 139 ? 6.973 4.984 13.528 1.00 95.56 139 LEU A N 1
ATOM 1057 C CA . LEU A 1 139 ? 7.161 3.694 12.904 1.00 95.56 139 LEU A CA 1
ATOM 1058 C C . LEU A 1 139 ? 8.487 3.100 13.384 1.00 95.56 139 LEU A C 1
ATOM 1060 O O . LEU A 1 139 ? 9.537 3.725 13.248 1.00 95.56 139 LEU A O 1
ATOM 1064 N N . GLY A 1 140 ? 8.441 1.901 13.965 1.00 95.38 140 GLY A N 1
ATOM 1065 C CA . GLY A 1 140 ? 9.642 1.264 14.502 1.00 95.38 140 GLY A CA 1
ATOM 1066 C C . GLY A 1 140 ? 10.691 1.021 13.414 1.00 95.38 140 GLY A C 1
ATOM 1067 O O . GLY A 1 140 ? 10.347 0.779 12.258 1.00 95.38 140 GLY A O 1
ATOM 1068 N N . ASP A 1 141 ? 11.975 1.006 13.782 1.00 97.56 141 ASP A N 1
ATOM 1069 C CA . ASP A 1 141 ? 13.102 0.951 12.832 1.00 97.56 141 ASP A CA 1
ATOM 1070 C C . ASP A 1 141 ? 12.990 -0.167 11.784 1.00 97.56 141 ASP A C 1
ATOM 1072 O O . ASP A 1 141 ? 13.375 0.005 10.627 1.00 97.56 141 ASP A O 1
ATOM 1076 N N . ARG A 1 142 ? 12.448 -1.328 12.176 1.00 97.62 142 ARG A N 1
ATOM 1077 C CA . ARG A 1 142 ? 12.239 -2.468 11.269 1.00 97.62 142 ARG A CA 1
ATOM 1078 C C . ARG A 1 142 ? 11.188 -2.169 10.202 1.00 97.62 142 ARG A C 1
ATOM 1080 O O . ARG A 1 142 ? 11.411 -2.476 9.035 1.00 97.62 142 ARG A O 1
ATOM 1087 N N . ASP A 1 143 ? 10.064 -1.584 10.604 1.00 97.94 143 ASP A N 1
ATOM 1088 C CA . ASP A 1 143 ? 8.994 -1.181 9.691 1.00 97.94 143 ASP A CA 1
ATOM 1089 C C . ASP A 1 143 ? 9.431 -0.014 8.811 1.00 97.94 143 ASP A C 1
ATOM 1091 O O . ASP A 1 143 ? 9.200 -0.041 7.605 1.00 97.94 143 ASP A O 1
ATOM 1095 N N . TRP A 1 144 ? 10.141 0.957 9.386 1.00 97.88 144 TRP A N 1
ATOM 1096 C CA . TRP A 1 144 ? 10.728 2.063 8.639 1.00 97.88 144 TRP A CA 1
ATOM 1097 C C . TRP A 1 144 ? 11.686 1.571 7.552 1.00 97.88 144 TRP A C 1
ATOM 1099 O O . TRP A 1 144 ? 11.567 1.954 6.388 1.00 97.88 144 TRP A O 1
ATOM 1109 N N . MET A 1 145 ? 12.595 0.659 7.900 1.00 98.38 145 MET A N 1
ATOM 1110 C CA . MET A 1 145 ? 13.531 0.076 6.945 1.00 98.38 145 MET A CA 1
ATOM 1111 C C . MET A 1 145 ? 12.814 -0.728 5.855 1.00 98.38 145 MET A C 1
ATOM 1113 O O . MET A 1 145 ? 13.184 -0.633 4.683 1.00 98.38 145 MET A O 1
ATOM 1117 N N . ASP A 1 146 ? 11.791 -1.512 6.204 1.00 98.62 146 ASP A N 1
ATOM 1118 C CA . ASP A 1 146 ? 11.019 -2.270 5.217 1.00 98.62 146 ASP A CA 1
ATOM 1119 C C . ASP A 1 146 ? 10.229 -1.338 4.277 1.00 98.62 146 ASP A C 1
ATOM 1121 O O . ASP A 1 146 ? 10.234 -1.564 3.067 1.00 98.62 146 ASP A O 1
ATOM 1125 N N . LEU A 1 147 ? 9.651 -0.244 4.788 1.00 98.50 147 LEU A N 1
ATOM 1126 C CA . LEU A 1 147 ? 8.963 0.778 3.992 1.00 98.50 147 LEU A CA 1
ATOM 1127 C C . LEU A 1 147 ? 9.920 1.489 3.017 1.00 98.50 147 LEU A C 1
ATOM 1129 O O . LEU A 1 147 ? 9.629 1.585 1.824 1.00 98.50 147 LEU A O 1
ATOM 1133 N N . LEU A 1 148 ? 11.097 1.928 3.480 1.00 98.50 148 LEU A N 1
ATOM 1134 C CA . LEU A 1 148 ? 12.110 2.542 2.609 1.00 98.50 148 LEU A CA 1
ATOM 1135 C C . LEU A 1 148 ? 12.575 1.583 1.504 1.00 98.50 148 LEU A C 1
ATOM 1137 O O . LEU A 1 148 ? 12.682 1.966 0.337 1.00 98.50 148 LEU A O 1
ATOM 1141 N N . ASN A 1 149 ? 12.824 0.321 1.855 1.00 98.62 149 ASN A N 1
ATOM 1142 C CA . ASN A 1 149 ? 13.215 -0.703 0.889 1.00 98.62 149 ASN A CA 1
ATOM 1143 C C . ASN A 1 149 ? 12.092 -1.040 -0.100 1.00 98.62 149 ASN A C 1
ATOM 1145 O O . ASN A 1 149 ? 12.384 -1.420 -1.237 1.00 98.62 149 ASN A O 1
ATOM 1149 N N . LEU A 1 150 ? 10.827 -0.927 0.313 1.00 98.75 150 LEU A N 1
ATOM 1150 C CA . LEU A 1 150 ? 9.675 -1.128 -0.560 1.00 98.75 150 LEU A CA 1
ATOM 1151 C C . LEU A 1 150 ? 9.602 -0.013 -1.606 1.00 98.75 150 LEU A C 1
ATOM 1153 O O . LEU A 1 150 ? 9.547 -0.310 -2.798 1.00 98.75 150 LEU A O 1
ATOM 1157 N N . MET A 1 151 ? 9.728 1.248 -1.183 1.00 98.56 151 MET A N 1
ATOM 1158 C CA . MET A 1 151 ? 9.777 2.402 -2.091 1.00 98.56 151 MET A CA 1
ATOM 1159 C C . MET A 1 151 ? 10.983 2.352 -3.043 1.00 98.56 151 MET A C 1
ATOM 1161 O O . MET A 1 151 ? 10.864 2.682 -4.224 1.00 98.56 151 MET A O 1
ATOM 1165 N N . ASP A 1 152 ? 12.151 1.898 -2.580 1.00 98.50 152 ASP A N 1
ATOM 1166 C CA . ASP A 1 152 ? 13.301 1.688 -3.469 1.00 98.50 152 ASP A CA 1
ATOM 1167 C C . ASP A 1 152 ? 13.048 0.549 -4.475 1.00 98.50 152 ASP A C 1
ATOM 1169 O O . ASP A 1 152 ? 13.383 0.674 -5.655 1.00 98.50 152 ASP A O 1
ATOM 1173 N N . SER A 1 153 ? 12.397 -0.537 -4.044 1.00 98.00 153 SER A N 1
ATOM 1174 C CA . SER A 1 153 ? 12.023 -1.651 -4.929 1.00 98.00 153 SER A CA 1
ATOM 1175 C C . SER A 1 153 ? 11.034 -1.199 -6.005 1.00 98.00 153 SER A C 1
ATOM 1177 O O . SER A 1 153 ? 11.266 -1.487 -7.176 1.00 98.00 153 SER A O 1
ATOM 1179 N N . TYR A 1 154 ? 10.014 -0.415 -5.639 1.00 98.19 154 TYR A N 1
ATOM 1180 C CA . TYR A 1 154 ? 9.089 0.238 -6.572 1.00 98.19 154 TYR A CA 1
ATOM 1181 C C . TYR A 1 154 ? 9.856 1.009 -7.658 1.00 98.19 154 TYR A C 1
ATOM 1183 O O . TYR A 1 154 ? 9.741 0.717 -8.849 1.00 98.19 154 TYR A O 1
ATOM 1191 N N . ARG A 1 155 ? 10.758 1.917 -7.260 1.00 98.12 155 ARG A N 1
ATOM 1192 C CA . ARG A 1 155 ? 11.546 2.728 -8.207 1.00 98.12 155 ARG A CA 1
ATOM 1193 C C . ARG A 1 155 ? 12.434 1.889 -9.122 1.00 98.12 155 ARG A C 1
ATOM 1195 O O . ARG A 1 155 ? 12.710 2.292 -10.250 1.00 98.12 155 ARG A O 1
ATOM 1202 N N . ARG A 1 156 ? 12.969 0.768 -8.635 1.00 97.81 156 ARG A N 1
ATOM 1203 C CA . ARG A 1 156 ? 13.792 -0.146 -9.444 1.00 97.81 156 ARG A CA 1
ATOM 1204 C C . ARG A 1 156 ? 12.950 -0.940 -10.436 1.00 97.81 156 ARG A C 1
ATOM 1206 O O . ARG A 1 156 ? 13.397 -1.114 -11.563 1.00 97.81 156 ARG A O 1
ATOM 1213 N N . ILE A 1 157 ? 11.758 -1.385 -10.036 1.00 97.06 157 ILE A N 1
ATOM 1214 C CA . ILE A 1 157 ? 10.820 -2.095 -10.913 1.00 97.06 157 ILE A CA 1
ATOM 1215 C C . ILE A 1 157 ? 10.443 -1.211 -12.104 1.00 97.06 157 ILE A C 1
ATOM 1217 O O . ILE A 1 157 ? 10.610 -1.646 -13.240 1.00 97.06 157 ILE A O 1
ATOM 1221 N N . HIS A 1 158 ? 10.035 0.037 -11.856 1.00 97.50 158 HIS A N 1
ATOM 1222 C CA . HIS A 1 158 ? 9.674 0.966 -12.932 1.00 97.50 158 HIS A CA 1
ATOM 1223 C C . HIS A 1 158 ? 10.841 1.276 -13.865 1.00 97.50 158 HIS A C 1
ATOM 1225 O O . HIS A 1 158 ? 10.683 1.156 -15.074 1.00 97.50 158 HIS A O 1
ATOM 1231 N N . ARG A 1 159 ? 12.024 1.596 -13.321 1.00 97.44 159 ARG A N 1
ATOM 1232 C CA . ARG A 1 159 ? 13.217 1.845 -14.149 1.00 97.44 159 ARG A CA 1
ATOM 1233 C C . ARG A 1 159 ? 13.539 0.657 -15.049 1.00 97.44 159 ARG A C 1
ATOM 1235 O O . ARG A 1 159 ? 13.758 0.832 -16.238 1.00 97.44 159 ARG A O 1
ATOM 1242 N N . LEU A 1 160 ? 13.510 -0.555 -14.496 1.00 96.19 160 LEU A N 1
ATOM 1243 C CA . LEU A 1 160 ? 13.803 -1.758 -15.267 1.00 96.19 160 LEU A CA 1
ATOM 1244 C C . LEU A 1 160 ? 12.739 -2.041 -16.335 1.00 96.19 160 LEU A C 1
ATOM 1246 O O . LEU A 1 160 ? 13.072 -2.528 -17.414 1.00 96.19 160 LEU A O 1
ATOM 1250 N N . ALA A 1 161 ? 11.468 -1.775 -16.031 1.00 95.12 161 ALA A N 1
ATOM 1251 C CA . ALA A 1 161 ? 10.381 -1.917 -16.990 1.00 95.12 161 ALA A CA 1
ATOM 1252 C C . ALA A 1 161 ? 10.505 -0.906 -18.130 1.00 95.12 161 ALA A C 1
ATOM 1254 O O . ALA A 1 161 ? 10.379 -1.292 -19.283 1.00 95.12 161 ALA A O 1
ATOM 1255 N N . GLU A 1 162 ? 10.837 0.347 -17.826 1.00 96.25 162 GLU A N 1
ATOM 1256 C CA . GLU A 1 162 ? 11.069 1.396 -18.819 1.00 96.25 162 GLU A CA 1
ATOM 1257 C C . GLU A 1 162 ? 12.271 1.069 -19.719 1.00 96.25 162 GLU A C 1
ATOM 1259 O O . GLU A 1 162 ? 12.136 1.040 -20.941 1.00 96.25 162 GLU A O 1
ATOM 1264 N N . GLU A 1 163 ? 13.418 0.714 -19.127 1.00 96.19 163 GLU A N 1
ATOM 1265 C CA . GLU A 1 163 ? 14.637 0.312 -19.847 1.00 96.19 163 GLU A CA 1
ATOM 1266 C C . GLU A 1 163 ? 14.398 -0.858 -20.813 1.00 96.19 163 GLU A C 1
ATOM 1268 O O . GLU A 1 163 ? 15.039 -0.952 -21.860 1.00 96.19 163 GLU A O 1
ATOM 1273 N N . ARG A 1 164 ? 13.487 -1.767 -20.451 1.00 94.38 164 ARG A N 1
ATOM 1274 C CA . ARG A 1 164 ? 13.169 -2.979 -21.218 1.00 94.38 164 ARG A CA 1
ATOM 1275 C C . ARG A 1 164 ? 11.858 -2.885 -21.998 1.00 94.38 164 ARG A C 1
ATOM 1277 O O . ARG A 1 164 ? 11.479 -3.876 -22.614 1.00 94.38 164 ARG A O 1
ATOM 1284 N N . GLN A 1 165 ? 11.181 -1.736 -21.962 1.00 94.75 165 GLN A N 1
ATOM 1285 C CA . GLN A 1 165 ? 9.869 -1.506 -22.579 1.00 94.75 165 GLN A CA 1
ATOM 1286 C C . GLN A 1 165 ? 8.824 -2.574 -22.208 1.00 94.75 165 GLN A C 1
ATOM 1288 O O . GLN A 1 165 ? 8.081 -3.069 -23.053 1.00 94.75 165 GLN A O 1
ATOM 1293 N N . LEU A 1 166 ? 8.791 -2.958 -20.932 1.00 93.75 166 LEU A N 1
ATOM 1294 C CA . LEU A 1 166 ? 7.847 -3.932 -20.395 1.00 93.75 166 LEU A CA 1
ATOM 1295 C C . LEU A 1 166 ? 6.597 -3.227 -19.873 1.00 93.75 166 LEU A C 1
ATOM 1297 O O . LEU A 1 166 ? 6.693 -2.271 -19.105 1.00 93.75 166 LEU A O 1
ATOM 1301 N N . ASP A 1 167 ? 5.430 -3.769 -20.207 1.00 93.19 167 ASP A N 1
ATOM 1302 C CA . ASP A 1 167 ? 4.199 -3.456 -19.490 1.00 93.19 167 ASP A CA 1
ATOM 1303 C C . ASP A 1 167 ? 4.171 -4.261 -18.182 1.00 93.19 167 ASP A C 1
ATOM 1305 O O . ASP A 1 167 ? 4.187 -5.494 -18.182 1.00 93.19 167 ASP A O 1
ATOM 1309 N N . LEU A 1 168 ? 4.165 -3.557 -17.048 1.00 94.75 168 LEU A N 1
ATOM 1310 C CA . LEU A 1 168 ? 4.145 -4.182 -15.729 1.00 94.75 168 LEU A CA 1
ATOM 1311 C C . LEU A 1 168 ? 2.845 -4.943 -15.460 1.00 94.75 168 LEU A C 1
ATOM 1313 O O . LEU A 1 168 ? 2.875 -5.897 -14.682 1.00 94.75 168 LEU A O 1
ATOM 1317 N N . TRP A 1 169 ? 1.739 -4.540 -16.08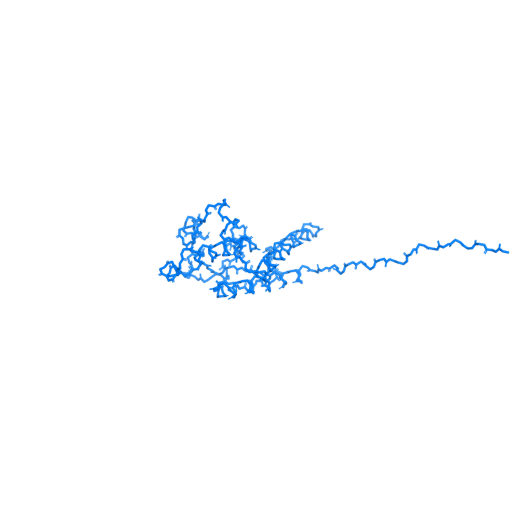1 1.00 93.56 169 TRP A N 1
ATOM 1318 C CA . TRP A 1 169 ? 0.394 -5.051 -15.821 1.00 93.56 169 TRP A CA 1
ATOM 1319 C C . TRP A 1 169 ? -0.120 -6.000 -16.903 1.00 93.56 169 TRP A C 1
ATOM 1321 O O . TRP A 1 169 ? -1.188 -6.596 -16.724 1.00 93.56 169 TRP A O 1
ATOM 1331 N N . ALA A 1 170 ? 0.647 -6.188 -17.980 1.00 85.56 170 ALA A N 1
ATOM 1332 C CA . ALA A 1 170 ? 0.385 -7.222 -18.966 1.00 85.56 170 ALA A CA 1
ATOM 1333 C C . ALA A 1 170 ? 0.344 -8.605 -18.302 1.00 85.56 170 ALA A C 1
ATOM 1335 O O . ALA A 1 170 ? 1.078 -8.909 -17.356 1.00 85.56 170 ALA A O 1
ATOM 1336 N N . THR A 1 171 ? -0.549 -9.454 -18.803 1.00 67.81 171 THR A N 1
ATOM 1337 C CA . THR A 1 171 ? -0.587 -10.858 -18.380 1.00 67.81 171 THR A CA 1
ATOM 1338 C C . THR A 1 171 ? 0.667 -11.553 -18.931 1.00 67.81 171 THR A C 1
ATOM 1340 O O . THR A 1 171 ? 1.014 -11.262 -20.077 1.00 67.81 171 THR A O 1
ATOM 1343 N N . PRO A 1 172 ? 1.371 -12.389 -18.139 1.00 58.56 172 PRO A N 1
ATOM 1344 C CA . PRO A 1 172 ? 2.560 -13.107 -18.602 1.00 58.56 172 PRO A CA 1
ATOM 1345 C C . PRO A 1 172 ? 2.336 -13.936 -19.868 1.00 58.56 172 PRO A C 1
ATOM 1347 O O . PRO A 1 172 ? 1.210 -14.461 -20.036 1.00 58.56 172 PRO A O 1
#